Protein AF-A0A7S4HH41-F1 (afdb_monomer_lite)

Sequence (136 aa):
RNQFKKQMKLKAFQERKQEYKAQKKEFKKSKPKKKEARVYTDEEQREFQQLKLNRKINVVQPGALCVYIDCDWEVEMTEKECQGISKQLRICYSKNREYPAEHKAKMRITSLQSAGKINSFLADIRAENWICPSSS

Radius of gyration: 25.66 Å; chains: 1; bounding box: 48×48×65 Å

InterPro domains:
  IPR007356 tRNA (guanine(9)-N1)-methyltransferase, eukaryotic [PF27710] (1-122)
  IPR007356 tRNA (guanine(9)-N1)-methyltransferase, eukaryotic [PTHR13563] (2-130)
  IPR028564 tRNA methyltransferase TRM10-type domain [PS51675] (52-136)
  IPR038459 tRNA methyltransferase TRM10-type domain superfamily [G3DSA:3.40.1280.30] (45-135)

Secondary structure (DSSP, 8-state):
-HHHHHHHHHHHHHHHHHHHHHHHHHHHHSS----------HHHHHHHHHHHHT---------S-EEEEE-GGGGGS-HHHHHHHHHHHHHHHHHHHHS-GGG--EEEEES--TT-HHHHHHHTTTGGGGBPPP--

Foldseek 3Di:
DVVVVVVVVVVVCVVCVVVVVVVVVVVVVPPPPPDPPDPDDPVNVVVVVVVVVPPPPPVQDQEPAAAEAEDLCLVVDDLVVLVVVLVVVVVVVVVLVPDDRNDRHNAAYPPADPPGSSVVSVVVVVVVSRYDPPDD

Organism: NCBI:txid1487602

pLDDT: mean 74.72, std 13.58, range [35.31, 92.38]

Structure (mmCIF, N/CA/C/O backbone):
data_AF-A0A7S4HH41-F1
#
_entry.id   AF-A0A7S4HH41-F1
#
loop_
_atom_site.group_PDB
_atom_site.id
_atom_site.type_symbol
_atom_site.label_atom_id
_atom_site.label_alt_id
_atom_site.label_comp_id
_atom_site.label_asym_id
_atom_site.label_entity_id
_atom_site.label_seq_id
_atom_site.pdbx_PDB_ins_code
_atom_site.Cartn_x
_atom_site.Cartn_y
_atom_site.Cartn_z
_atom_site.occupancy
_atom_site.B_iso_or_equiv
_atom_site.auth_seq_id
_atom_site.auth_comp_id
_atom_site.auth_asym_id
_atom_site.auth_atom_id
_atom_site.pdbx_PDB_model_num
ATOM 1 N N . ARG A 1 1 ? -4.857 20.523 35.165 1.00 58.09 1 ARG A N 1
ATOM 2 C CA . ARG A 1 1 ? -3.389 20.263 35.055 1.00 58.09 1 ARG A CA 1
ATOM 3 C C . ARG A 1 1 ? -2.862 20.125 33.608 1.00 58.09 1 ARG A C 1
ATOM 5 O O . ARG A 1 1 ? -1.760 20.590 33.347 1.00 58.09 1 ARG A O 1
ATOM 12 N N . ASN A 1 2 ? -3.606 19.545 32.651 1.00 73.12 2 ASN A N 1
ATOM 13 C CA . ASN A 1 2 ? -3.112 19.319 31.272 1.00 73.12 2 ASN A CA 1
ATOM 14 C C . ASN A 1 2 ? -3.119 20.544 30.329 1.00 73.12 2 ASN A C 1
ATOM 16 O O . ASN A 1 2 ? -2.310 20.588 29.404 1.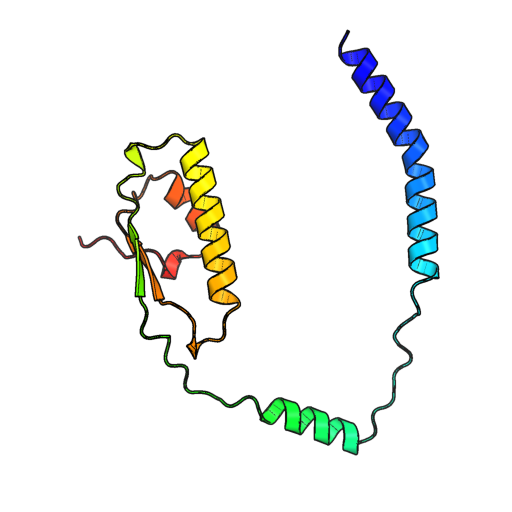00 73.12 2 ASN A O 1
ATOM 20 N N . GLN A 1 3 ? -3.970 21.552 30.555 1.00 77.06 3 GLN A N 1
ATOM 21 C CA . GLN A 1 3 ? -3.986 22.770 29.724 1.00 77.06 3 GLN A CA 1
ATOM 22 C C . GLN A 1 3 ? -2.722 23.626 29.896 1.00 77.06 3 GLN A C 1
ATOM 24 O O . GLN A 1 3 ? -2.164 24.088 28.906 1.00 77.06 3 GLN A O 1
ATOM 29 N N . PHE A 1 4 ? -2.202 23.741 31.120 1.00 81.62 4 PHE A N 1
ATOM 30 C CA . PHE A 1 4 ? -0.967 24.480 31.395 1.00 81.62 4 PHE A CA 1
ATOM 31 C C . PHE A 1 4 ? 0.242 23.872 30.662 1.00 81.62 4 PHE A C 1
ATOM 33 O O . PHE A 1 4 ? 1.011 24.575 30.013 1.00 81.62 4 PHE A O 1
ATOM 40 N N . LYS A 1 5 ? 0.350 22.534 30.648 1.00 83.81 5 LYS A N 1
ATOM 41 C CA . LYS A 1 5 ? 1.385 21.824 29.877 1.00 83.81 5 LYS A CA 1
ATOM 42 C C . LYS A 1 5 ? 1.265 22.074 28.366 1.00 83.81 5 LYS A C 1
ATOM 44 O O . LYS A 1 5 ? 2.287 22.203 27.695 1.00 83.81 5 LYS A O 1
ATOM 49 N N . LYS A 1 6 ? 0.042 22.155 27.821 1.00 83.62 6 LYS A N 1
ATOM 50 C CA . LYS A 1 6 ? -0.185 22.498 26.403 1.00 83.62 6 LYS A CA 1
ATOM 51 C C . LYS A 1 6 ? 0.255 23.931 26.089 1.00 83.62 6 LYS A C 1
ATOM 53 O O . LYS A 1 6 ? 0.928 24.140 25.085 1.00 83.62 6 LYS A O 1
ATOM 58 N N . GLN A 1 7 ? -0.056 24.889 26.962 1.00 83.62 7 GLN A N 1
ATOM 59 C CA . GLN A 1 7 ? 0.353 26.288 26.795 1.00 83.62 7 GLN A CA 1
ATOM 60 C C . GLN A 1 7 ? 1.878 26.456 26.859 1.00 83.62 7 GLN A C 1
ATOM 62 O O . GLN A 1 7 ? 2.448 27.146 26.017 1.00 83.62 7 GLN A O 1
ATOM 67 N N . MET A 1 8 ? 2.554 25.758 27.777 1.00 84.88 8 MET A N 1
ATOM 68 C CA . MET A 1 8 ? 4.021 25.776 27.875 1.00 84.88 8 MET A CA 1
ATOM 69 C C . MET A 1 8 ? 4.697 25.195 26.625 1.00 84.88 8 MET A C 1
ATOM 71 O O . MET A 1 8 ? 5.656 25.772 26.119 1.00 84.88 8 MET A O 1
ATOM 75 N N . LYS A 1 9 ? 4.168 24.095 26.065 1.00 85.75 9 LYS A N 1
ATOM 76 C CA . LYS A 1 9 ? 4.672 23.528 24.800 1.00 85.75 9 LYS A CA 1
ATOM 77 C C . LYS A 1 9 ? 4.464 24.468 23.612 1.00 85.75 9 LYS A C 1
ATOM 79 O O . LYS A 1 9 ? 5.331 24.547 22.748 1.00 85.75 9 LYS A O 1
ATOM 84 N N . LEU A 1 10 ? 3.334 25.176 23.566 1.00 85.94 10 LEU A N 1
ATOM 85 C CA . LEU A 1 10 ? 3.047 26.133 22.499 1.00 85.94 10 LEU A CA 1
ATOM 86 C C . LEU A 1 10 ? 4.006 27.332 22.547 1.00 85.94 10 LEU A C 1
ATOM 88 O O . LEU A 1 10 ? 4.533 27.711 21.504 1.00 85.94 10 LEU A O 1
ATOM 92 N N . LYS A 1 11 ? 4.282 27.873 23.743 1.00 82.31 11 LYS A N 1
ATOM 93 C CA . LYS A 1 11 ? 5.267 28.951 23.941 1.00 82.31 11 LYS A CA 1
ATOM 94 C C . LYS A 1 11 ? 6.675 28.514 23.527 1.00 82.31 11 LYS A C 1
ATOM 96 O O . LYS A 1 11 ? 7.271 29.149 22.663 1.00 82.31 11 LYS A O 1
ATOM 101 N N . ALA A 1 12 ? 7.129 27.352 24.003 1.00 84.12 12 ALA A N 1
ATOM 102 C CA . ALA A 1 12 ? 8.431 26.794 23.624 1.00 84.12 12 ALA A CA 1
ATOM 103 C C . ALA A 1 12 ? 8.560 26.537 22.107 1.00 84.12 12 ALA A C 1
ATOM 105 O O . ALA A 1 12 ? 9.634 26.687 21.523 1.00 84.12 12 ALA A O 1
ATOM 106 N N . PHE A 1 13 ? 7.467 26.153 21.438 1.00 83.88 13 PHE A N 1
ATOM 107 C CA . PHE A 1 13 ? 7.450 26.001 19.983 1.00 83.88 13 PHE A CA 1
ATOM 108 C C . PHE A 1 13 ? 7.523 27.348 19.257 1.00 83.88 13 PHE A C 1
ATOM 110 O O . PHE A 1 13 ? 8.223 27.455 18.253 1.00 83.88 13 PHE A O 1
ATOM 117 N N . GLN A 1 14 ? 6.817 28.374 19.740 1.00 82.94 14 GLN A N 1
ATOM 118 C CA . GLN A 1 14 ? 6.852 29.717 19.154 1.00 82.94 14 GLN A CA 1
ATOM 119 C C . GLN A 1 14 ? 8.241 30.356 19.262 1.00 82.94 14 GLN A C 1
ATOM 121 O O . GLN A 1 14 ? 8.697 30.941 18.280 1.00 82.94 14 GLN A O 1
ATOM 126 N N . GLU A 1 15 ? 8.929 30.161 20.388 1.00 81.25 15 GLU A N 1
ATOM 127 C CA . GLU A 1 15 ? 10.312 30.608 20.608 1.00 81.25 15 GLU A CA 1
ATOM 128 C C . GLU A 1 15 ? 11.274 29.933 19.613 1.00 81.25 15 GLU A C 1
ATOM 130 O O . GLU A 1 15 ? 11.947 30.604 18.830 1.00 81.25 15 GLU A O 1
ATOM 135 N N . ARG A 1 16 ? 11.236 28.597 19.503 1.00 80.19 16 ARG A N 1
ATOM 136 C CA . ARG A 1 16 ? 12.118 27.834 18.590 1.00 80.19 16 ARG A CA 1
ATOM 137 C C . ARG A 1 16 ? 11.774 27.977 17.105 1.00 80.19 16 ARG A C 1
ATOM 139 O O . ARG A 1 16 ? 12.577 27.638 16.235 1.00 80.19 16 ARG A O 1
ATOM 146 N N . LYS A 1 17 ? 10.575 28.466 16.769 1.00 85.19 17 LYS A N 1
ATOM 147 C CA . LYS A 1 17 ? 10.120 28.634 15.375 1.00 85.19 17 LYS A CA 1
ATOM 148 C C . LYS A 1 17 ? 10.963 29.657 14.616 1.00 85.19 17 LYS A C 1
ATOM 150 O O . LYS A 1 17 ? 11.117 29.529 13.397 1.00 85.19 17 LYS A O 1
ATOM 155 N N . GLN A 1 18 ? 11.477 30.676 15.305 1.00 76.75 18 GLN A N 1
ATOM 156 C CA . GLN A 1 18 ? 12.320 31.701 14.689 1.00 76.75 18 GLN A CA 1
ATOM 157 C C . GLN A 1 18 ? 13.724 31.158 14.387 1.00 76.75 18 GLN A C 1
ATOM 159 O O . GLN A 1 18 ? 14.200 31.312 13.261 1.00 76.75 18 GLN A O 1
ATOM 164 N N . GLU A 1 19 ? 14.310 30.406 15.320 1.00 79.81 19 GLU A N 1
ATOM 165 C CA . GLU A 1 19 ? 15.600 29.720 15.150 1.00 79.81 19 GLU A CA 1
ATOM 166 C C . GLU A 1 19 ? 15.562 28.715 13.989 1.00 79.81 19 GLU A C 1
ATOM 168 O O . GLU A 1 19 ? 16.406 28.751 13.092 1.00 79.81 19 GLU A O 1
ATOM 173 N N . TYR A 1 20 ? 14.508 27.892 13.913 1.00 76.88 20 TYR A N 1
ATOM 174 C CA . TYR A 1 20 ? 14.314 26.946 12.805 1.00 76.88 20 TYR A CA 1
ATOM 175 C C . TYR A 1 20 ? 14.209 27.638 11.438 1.00 76.88 20 TYR A C 1
ATOM 177 O O . TYR A 1 20 ? 14.683 27.118 10.422 1.00 76.88 20 TYR A O 1
ATOM 185 N N . LYS A 1 21 ? 13.580 28.819 11.377 1.00 81.50 21 LYS A N 1
ATOM 186 C CA . LYS A 1 21 ? 13.500 29.606 10.136 1.00 81.50 21 LYS A CA 1
ATOM 187 C C . LYS A 1 21 ? 14.861 30.179 9.736 1.00 81.50 21 LYS A C 1
ATOM 189 O O . LYS A 1 21 ? 15.133 30.234 8.535 1.00 81.50 21 LYS A O 1
ATOM 194 N N . ALA A 1 22 ? 15.688 30.590 10.697 1.00 81.69 22 ALA A N 1
ATOM 195 C CA . ALA A 1 22 ? 17.038 31.091 10.446 1.00 81.69 22 ALA A CA 1
ATOM 196 C C . ALA A 1 22 ? 17.951 29.979 9.903 1.00 81.69 22 ALA A C 1
ATOM 198 O O . ALA A 1 22 ? 18.478 30.119 8.797 1.00 81.69 22 ALA A O 1
ATOM 199 N N . GLN A 1 23 ? 17.990 28.820 10.570 1.00 80.50 23 GLN A N 1
ATOM 200 C CA . GLN A 1 23 ? 18.769 27.652 10.128 1.00 80.50 23 GLN A CA 1
ATOM 201 C C . GLN A 1 23 ? 18.361 27.185 8.721 1.00 80.50 23 GLN A C 1
ATOM 203 O O . GLN A 1 23 ? 19.198 26.889 7.869 1.00 80.50 23 GLN A O 1
ATOM 208 N N . LYS A 1 24 ? 17.056 27.196 8.408 1.00 80.50 24 LYS A N 1
ATOM 209 C CA . LYS A 1 24 ? 16.559 26.830 7.070 1.00 80.50 24 LYS A CA 1
ATOM 210 C C . LYS A 1 24 ? 16.964 27.832 5.981 1.00 80.50 24 LYS A C 1
ATOM 212 O O . LYS A 1 24 ? 17.094 27.439 4.820 1.00 80.50 24 LYS A O 1
ATOM 217 N N . LYS A 1 25 ? 17.129 29.119 6.312 1.00 78.69 25 LYS A N 1
ATOM 218 C CA . LYS A 1 25 ? 17.639 30.132 5.371 1.00 78.69 25 LYS A CA 1
ATOM 219 C C . LYS A 1 25 ? 19.134 29.947 5.126 1.00 78.69 25 LYS A C 1
ATOM 221 O O . LYS A 1 25 ? 19.543 30.017 3.971 1.00 78.69 25 LYS A O 1
ATOM 226 N N . GLU A 1 26 ? 19.921 29.658 6.157 1.00 76.00 26 GLU A N 1
ATOM 227 C CA . GLU A 1 26 ? 21.356 29.373 6.014 1.00 76.00 26 GLU A CA 1
ATOM 228 C C . GLU A 1 26 ? 21.604 28.126 5.168 1.00 76.00 26 GLU A C 1
ATOM 230 O O . GLU A 1 26 ? 22.339 28.194 4.186 1.00 76.00 26 GLU A O 1
ATOM 235 N N . PHE A 1 27 ? 20.871 27.039 5.423 1.00 72.06 27 PHE A N 1
ATOM 236 C CA . PHE A 1 27 ? 20.969 25.806 4.632 1.00 72.06 27 PHE A CA 1
ATOM 237 C C . PHE A 1 27 ? 20.542 25.983 3.163 1.00 72.06 27 PHE A C 1
ATOM 239 O O . PHE A 1 27 ? 20.920 25.208 2.288 1.00 72.06 27 PHE A O 1
ATOM 246 N N . LYS A 1 28 ? 19.712 26.991 2.860 1.00 70.69 28 LYS A N 1
ATOM 247 C CA . LYS A 1 28 ? 19.362 27.355 1.477 1.00 70.69 28 LYS A CA 1
ATOM 248 C C . LYS A 1 28 ? 20.426 28.222 0.808 1.00 70.69 28 LYS A C 1
ATOM 250 O O . LYS A 1 28 ? 20.550 28.143 -0.408 1.00 70.69 28 LYS A O 1
ATOM 255 N N . LYS A 1 29 ? 21.160 29.035 1.572 1.00 71.62 29 LYS A N 1
ATOM 256 C CA . LYS A 1 29 ? 22.254 29.879 1.068 1.00 71.62 29 LYS A CA 1
ATOM 257 C C . LYS A 1 29 ? 23.538 29.080 0.833 1.00 71.62 29 LYS A C 1
ATOM 259 O O . LYS A 1 29 ? 24.255 29.386 -0.109 1.00 71.62 29 LYS A O 1
ATOM 264 N N . SER A 1 30 ? 23.797 28.051 1.644 1.00 62.72 30 SER A N 1
ATOM 265 C CA . SER A 1 30 ? 24.961 27.163 1.500 1.00 62.72 30 SER A CA 1
ATOM 266 C C . SER A 1 30 ? 24.788 26.080 0.433 1.00 62.72 30 SER A C 1
ATOM 268 O O . SER A 1 30 ? 25.756 25.422 0.061 1.00 62.72 30 SER A O 1
ATOM 270 N N . LYS A 1 31 ? 23.572 25.886 -0.097 1.00 63.69 31 LYS A N 1
ATOM 271 C CA . LYS A 1 31 ? 23.376 25.023 -1.261 1.00 63.69 31 LYS A CA 1
ATOM 272 C C . LYS A 1 31 ? 23.995 25.704 -2.484 1.00 63.69 31 LYS A C 1
ATOM 274 O O . LYS A 1 31 ? 23.508 26.772 -2.863 1.00 63.69 31 LYS A O 1
ATOM 279 N N . PRO A 1 32 ? 25.007 25.102 -3.136 1.00 61.72 32 PRO A N 1
ATOM 280 C CA . PRO A 1 32 ? 25.535 25.645 -4.377 1.00 61.72 32 PRO A CA 1
ATOM 281 C C . PRO A 1 32 ? 24.381 25.762 -5.374 1.00 61.72 32 PRO A C 1
ATOM 283 O O . PRO A 1 32 ? 23.606 24.814 -5.553 1.00 61.72 32 PRO A O 1
ATOM 286 N N . LYS A 1 33 ? 24.239 26.938 -5.994 1.00 62.28 33 LYS A N 1
ATOM 287 C CA . LYS A 1 33 ? 23.299 27.173 -7.093 1.00 62.28 33 LYS A CA 1
ATOM 288 C C . LYS A 1 33 ? 23.718 26.285 -8.268 1.00 62.28 33 LYS A C 1
ATOM 290 O O . LYS A 1 33 ? 24.413 26.719 -9.175 1.00 62.28 33 LYS A O 1
ATOM 295 N N . LYS A 1 34 ? 23.319 25.011 -8.260 1.00 59.97 34 LYS A N 1
ATOM 296 C CA . LYS A 1 34 ? 23.393 24.155 -9.445 1.00 59.97 34 LYS A CA 1
ATOM 297 C C . LYS A 1 34 ? 22.404 24.712 -10.456 1.00 59.97 34 LYS A C 1
ATOM 299 O O . LYS A 1 34 ? 21.220 24.394 -10.355 1.00 59.97 34 LYS A O 1
ATOM 304 N N . LYS A 1 35 ? 22.893 25.574 -11.349 1.00 55.81 35 LYS A N 1
ATOM 305 C CA . LYS A 1 35 ? 22.434 25.821 -12.726 1.00 55.81 35 LYS A CA 1
ATOM 306 C C . LYS A 1 35 ? 23.074 27.116 -13.222 1.00 55.81 35 LYS A C 1
ATOM 308 O O . LYS A 1 35 ? 22.419 28.145 -13.323 1.00 55.81 35 LYS A O 1
ATOM 313 N N . GLU A 1 36 ? 24.350 27.033 -13.558 1.00 53.28 36 GLU A N 1
ATOM 314 C CA . GLU A 1 36 ? 24.790 27.708 -14.772 1.00 53.28 36 GLU A CA 1
ATOM 315 C C . GLU A 1 36 ? 24.586 26.693 -15.891 1.00 53.28 36 GLU A C 1
ATOM 317 O O . GLU A 1 36 ? 24.959 25.521 -15.768 1.00 53.28 36 GLU A O 1
ATOM 322 N N . ALA A 1 37 ? 23.829 27.107 -16.902 1.00 54.88 37 ALA A N 1
ATOM 323 C CA . ALA A 1 37 ? 23.521 26.305 -18.065 1.00 54.88 37 ALA A CA 1
ATOM 324 C C . ALA A 1 37 ? 24.837 25.964 -18.768 1.00 54.88 37 ALA A C 1
ATOM 326 O O . ALA A 1 37 ? 25.417 26.805 -19.447 1.00 54.88 37 ALA A O 1
ATOM 327 N N . ARG A 1 38 ? 25.320 24.731 -18.586 1.00 52.81 38 ARG A N 1
ATOM 328 C CA . ARG A 1 38 ? 26.302 24.166 -19.507 1.00 52.81 38 ARG A CA 1
ATOM 329 C C . ARG A 1 38 ? 25.623 24.123 -20.870 1.00 52.81 38 ARG A C 1
ATOM 331 O O . ARG A 1 38 ? 24.633 23.412 -21.043 1.00 52.81 38 ARG A O 1
ATOM 338 N N . VAL A 1 39 ? 26.103 24.952 -21.788 1.00 58.22 39 VAL A N 1
ATOM 339 C CA . VAL A 1 39 ? 25.810 24.823 -23.211 1.00 58.22 39 VAL A CA 1
ATOM 340 C C . VAL A 1 39 ? 26.481 23.521 -23.627 1.00 58.22 39 VAL A C 1
ATOM 342 O O . VAL A 1 39 ? 27.698 23.473 -23.765 1.00 58.22 39 VAL A O 1
ATOM 345 N N . TYR A 1 40 ? 25.697 22.446 -23.675 1.00 55.41 40 TYR A N 1
ATOM 346 C CA . TYR A 1 40 ? 26.160 21.154 -24.168 1.00 55.41 40 TYR A CA 1
ATOM 347 C C . TYR A 1 40 ? 26.569 21.325 -25.628 1.00 55.41 40 TYR A C 1
ATOM 349 O O . TYR A 1 40 ? 25.807 21.906 -26.405 1.00 55.41 40 TYR A O 1
ATOM 357 N N . THR A 1 41 ? 27.752 20.844 -25.993 1.00 63.56 41 THR A N 1
ATOM 358 C CA . THR A 1 41 ? 28.167 20.768 -27.397 1.00 63.56 41 THR A CA 1
ATOM 359 C C . THR A 1 41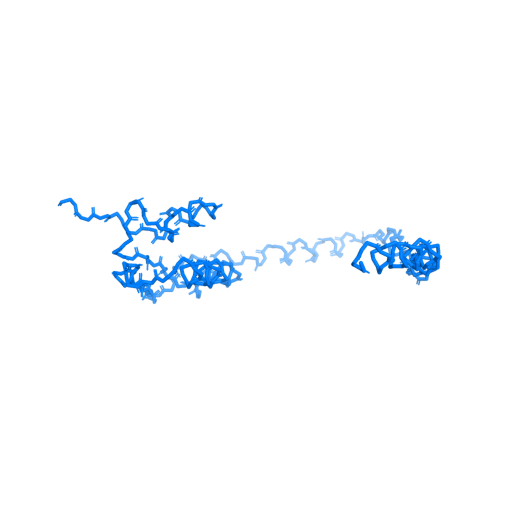 ? 27.280 19.762 -28.143 1.00 63.56 41 THR A C 1
ATOM 361 O O . THR A 1 41 ? 26.703 18.852 -27.539 1.00 63.56 41 THR A O 1
ATOM 364 N N . ASP A 1 42 ? 27.141 19.911 -29.464 1.00 61.06 42 ASP A N 1
ATOM 365 C CA . ASP A 1 42 ? 26.289 19.034 -30.290 1.00 61.06 42 ASP A CA 1
ATOM 366 C C . ASP A 1 42 ? 26.674 17.541 -30.180 1.00 61.06 42 ASP A C 1
ATOM 368 O O . ASP A 1 42 ? 25.837 16.654 -30.368 1.00 61.06 42 ASP A O 1
ATOM 372 N N . GLU A 1 43 ? 27.923 17.249 -29.809 1.00 60.72 43 GLU A N 1
ATOM 373 C CA . GLU A 1 43 ? 28.428 15.899 -29.539 1.00 60.72 43 GLU A CA 1
ATOM 374 C C . GLU A 1 43 ? 27.878 15.316 -28.229 1.00 60.72 43 GLU A C 1
ATOM 376 O O . GLU A 1 43 ? 27.373 14.192 -28.234 1.00 60.72 43 GLU A O 1
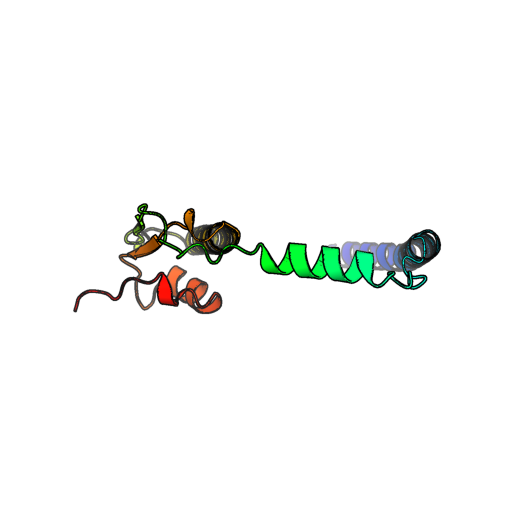ATOM 381 N N . GLU A 1 44 ? 27.853 16.090 -27.137 1.00 61.12 44 GLU A N 1
ATOM 382 C CA . GLU A 1 44 ? 27.262 15.656 -25.861 1.00 61.12 44 GLU A CA 1
ATOM 383 C C . GLU A 1 44 ? 25.744 15.448 -25.993 1.00 61.12 44 GLU A C 1
ATOM 385 O O . GLU A 1 44 ? 25.176 14.536 -25.386 1.00 61.12 44 GLU A O 1
ATOM 390 N N . GLN A 1 45 ? 25.065 16.252 -26.823 1.00 61.41 45 GLN A N 1
ATOM 391 C CA . GLN A 1 45 ? 23.645 16.043 -27.123 1.00 61.41 45 GLN A CA 1
ATOM 392 C C . GLN A 1 45 ? 23.401 14.765 -27.930 1.00 61.41 45 GLN A C 1
ATOM 394 O O . GLN A 1 45 ? 22.432 14.052 -27.644 1.00 61.41 45 GLN A O 1
ATOM 399 N N . ARG A 1 46 ? 24.264 14.444 -28.905 1.00 59.59 46 ARG A N 1
ATOM 400 C CA . ARG A 1 46 ? 24.186 13.179 -29.656 1.00 59.59 46 ARG A CA 1
ATOM 401 C C . ARG A 1 46 ? 24.422 11.977 -28.754 1.00 59.59 46 ARG A C 1
ATOM 403 O O . ARG A 1 46 ? 23.659 11.017 -28.842 1.00 59.59 46 ARG A O 1
ATOM 410 N N 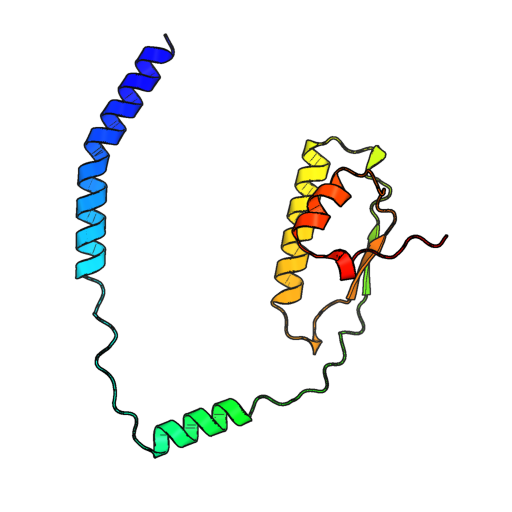. GLU A 1 47 ? 25.389 12.046 -27.847 1.00 59.44 47 GLU A N 1
ATOM 411 C CA . GLU A 1 47 ? 25.645 10.983 -26.869 1.00 59.44 47 GLU A CA 1
ATOM 412 C C . GLU A 1 47 ? 24.442 10.787 -25.930 1.00 59.44 47 GLU A C 1
ATOM 414 O O . GLU A 1 47 ? 23.981 9.664 -25.716 1.00 59.44 47 GLU A O 1
ATOM 419 N N . PHE A 1 48 ? 23.826 11.877 -25.456 1.00 58.06 48 PHE A N 1
ATOM 420 C CA . PHE A 1 48 ? 22.612 11.810 -24.633 1.00 58.06 48 PHE A CA 1
ATOM 421 C C . PHE A 1 48 ? 21.393 11.264 -25.394 1.00 58.06 48 PHE A C 1
ATOM 423 O O . PHE A 1 48 ? 20.532 10.603 -24.802 1.00 58.06 48 PHE A O 1
ATOM 430 N N . GLN A 1 49 ? 21.283 11.542 -26.696 1.00 59.22 49 GLN A N 1
ATOM 431 C CA . GLN A 1 49 ? 20.227 10.990 -27.550 1.00 59.22 49 GLN A CA 1
ATOM 432 C C . GLN A 1 49 ? 20.454 9.503 -27.848 1.00 59.22 49 GLN A C 1
ATOM 434 O O . GLN A 1 49 ? 19.499 8.729 -27.777 1.00 59.22 49 GLN A O 1
ATOM 439 N N . GLN A 1 50 ? 21.697 9.074 -28.081 1.00 57.88 50 GLN A N 1
ATOM 440 C CA . GLN A 1 50 ? 22.043 7.657 -28.243 1.00 57.88 50 GLN A CA 1
ATOM 441 C C . GLN A 1 50 ? 21.814 6.861 -26.948 1.00 57.88 50 GLN A C 1
ATOM 443 O O . GLN A 1 50 ? 21.229 5.778 -26.980 1.00 57.88 50 GLN A O 1
ATOM 448 N N . LEU A 1 51 ? 22.145 7.435 -25.786 1.00 57.34 51 LEU A N 1
ATOM 449 C CA . LEU A 1 51 ? 21.822 6.851 -24.477 1.00 57.34 51 LEU A CA 1
ATOM 450 C C . LEU A 1 51 ? 20.306 6.740 -24.233 1.00 57.34 51 LEU A C 1
ATOM 452 O O . LEU A 1 51 ? 19.859 5.825 -23.540 1.00 57.34 51 LEU A O 1
ATOM 456 N N . LYS A 1 52 ? 19.488 7.630 -24.815 1.00 56.38 52 LYS A N 1
ATOM 457 C CA . LYS A 1 52 ? 18.018 7.513 -24.789 1.00 56.38 52 LYS A CA 1
ATOM 458 C C . LYS A 1 52 ? 17.486 6.456 -25.762 1.00 56.38 52 LYS A C 1
ATOM 460 O O . LYS A 1 52 ? 16.471 5.837 -25.442 1.00 56.38 52 LYS A O 1
ATOM 465 N N . LEU A 1 53 ? 18.151 6.241 -26.901 1.00 53.53 53 LEU A N 1
ATOM 466 C CA . LEU A 1 53 ? 17.764 5.235 -27.899 1.00 53.53 53 LEU A CA 1
ATOM 467 C C . LEU A 1 53 ? 18.055 3.797 -27.445 1.00 53.53 53 LEU A C 1
ATOM 469 O O . LEU A 1 53 ? 17.331 2.884 -27.826 1.00 53.53 53 LEU A O 1
ATOM 473 N N . ASN A 1 54 ? 19.028 3.595 -26.553 1.00 46.59 54 ASN A N 1
ATOM 474 C CA . ASN A 1 54 ? 19.326 2.284 -25.960 1.00 46.59 54 ASN A CA 1
ATOM 475 C C . ASN A 1 54 ? 18.360 1.863 -24.840 1.00 46.59 54 ASN A C 1
ATOM 477 O O . ASN A 1 54 ? 18.653 0.952 -24.062 1.00 46.59 54 ASN A O 1
ATOM 481 N N . ARG A 1 55 ? 17.166 2.460 -24.767 1.00 55.19 55 ARG A N 1
ATOM 482 C CA . ARG A 1 55 ? 16.040 1.781 -24.126 1.00 55.19 55 ARG A CA 1
ATOM 483 C C . ARG A 1 55 ? 15.620 0.658 -25.054 1.00 55.19 55 ARG A C 1
ATOM 485 O O . ARG A 1 55 ? 14.721 0.830 -25.871 1.00 55.19 55 ARG A O 1
ATOM 492 N N . LYS A 1 56 ? 16.304 -0.483 -24.926 1.00 51.41 56 LYS A N 1
ATOM 493 C CA . LYS A 1 56 ? 15.835 -1.755 -25.464 1.00 51.41 56 LYS A CA 1
ATOM 494 C C . LYS A 1 56 ? 14.342 -1.823 -25.173 1.00 51.41 56 LYS A C 1
ATOM 496 O O . LYS A 1 56 ? 13.928 -1.818 -24.012 1.00 51.41 56 LYS A O 1
ATOM 501 N N . ILE A 1 57 ? 13.547 -1.834 -26.235 1.00 52.75 57 ILE A N 1
ATOM 502 C CA . ILE A 1 57 ? 12.168 -2.293 -26.190 1.00 52.75 57 ILE A CA 1
ATOM 503 C C . ILE A 1 57 ? 12.301 -3.791 -25.926 1.00 52.75 57 ILE A C 1
ATOM 505 O O . ILE A 1 57 ? 12.237 -4.613 -26.833 1.00 52.75 57 ILE A O 1
ATOM 509 N N . ASN A 1 58 ? 12.621 -4.145 -24.682 1.00 50.47 58 ASN A N 1
ATOM 510 C CA . ASN A 1 58 ? 12.466 -5.503 -24.221 1.00 50.47 58 ASN A CA 1
ATOM 511 C C . ASN A 1 58 ? 10.968 -5.733 -24.323 1.00 50.47 58 ASN A C 1
ATOM 513 O O . ASN A 1 58 ? 10.183 -5.050 -23.663 1.00 50.47 58 ASN A O 1
ATOM 517 N N . VAL A 1 59 ? 10.577 -6.616 -25.238 1.00 50.62 59 VAL A N 1
ATOM 518 C CA . VAL A 1 59 ? 9.236 -7.182 -25.267 1.00 50.62 59 VAL A CA 1
ATOM 519 C C . VAL A 1 59 ? 9.027 -7.752 -23.872 1.00 50.62 59 VAL A C 1
ATOM 521 O O . VAL A 1 59 ? 9.611 -8.765 -23.497 1.00 50.62 59 VAL A O 1
ATOM 524 N N . VAL A 1 60 ? 8.301 -6.985 -23.066 1.00 49.84 60 VAL A N 1
ATOM 525 C CA . VAL A 1 60 ? 8.088 -7.228 -21.650 1.00 49.84 60 VAL A CA 1
ATOM 526 C C . VAL A 1 60 ? 7.294 -8.516 -21.544 1.00 49.84 60 VAL A C 1
ATOM 528 O O . VAL A 1 60 ? 6.076 -8.510 -21.713 1.00 49.84 60 VAL A O 1
ATOM 531 N N . GLN A 1 61 ? 7.966 -9.625 -21.262 1.00 55.72 61 GLN A N 1
ATOM 532 C CA . GLN A 1 61 ? 7.270 -10.760 -20.690 1.00 55.72 61 GLN A CA 1
ATOM 533 C C . GLN A 1 61 ? 7.145 -10.485 -19.190 1.00 55.72 61 GLN A C 1
ATOM 535 O O . GLN A 1 61 ? 8.171 -10.398 -18.513 1.00 55.72 61 GLN A O 1
ATOM 540 N N . PRO A 1 62 ? 5.928 -10.269 -18.655 1.00 57.62 62 PRO A N 1
ATOM 541 C CA . PRO A 1 62 ? 5.751 -10.195 -17.212 1.00 57.62 62 PRO A CA 1
ATOM 542 C C . PRO A 1 62 ? 6.300 -11.486 -16.606 1.00 57.62 62 PRO A C 1
ATOM 544 O O . PRO A 1 62 ? 6.037 -12.562 -17.149 1.00 57.62 62 PRO A O 1
ATOM 547 N N . GLY A 1 63 ? 7.056 -11.371 -15.512 1.00 58.53 63 GLY A N 1
ATOM 548 C CA . GLY A 1 63 ? 7.686 -12.514 -14.862 1.00 58.53 63 GLY A CA 1
ATOM 549 C C . GLY A 1 63 ? 6.703 -13.678 -14.697 1.00 58.53 63 GLY A C 1
ATOM 550 O O . GLY A 1 63 ? 5.523 -13.476 -14.397 1.00 58.53 63 GLY A O 1
ATOM 551 N N . ALA A 1 64 ? 7.185 -14.907 -14.903 1.00 68.31 64 ALA A N 1
ATOM 552 C CA . ALA A 1 64 ? 6.374 -16.125 -14.804 1.00 68.31 64 ALA A CA 1
ATOM 553 C C . ALA A 1 64 ? 5.753 -16.333 -13.405 1.00 68.31 64 ALA A C 1
ATOM 555 O O . ALA A 1 64 ? 4.851 -17.151 -13.239 1.00 68.31 64 ALA A O 1
ATOM 556 N N . LEU A 1 65 ? 6.217 -15.583 -12.401 1.00 79.06 65 LEU A N 1
ATOM 557 C CA . LEU A 1 65 ? 5.775 -15.682 -11.020 1.00 79.06 65 LEU A CA 1
ATOM 558 C C . LEU A 1 65 ? 4.431 -14.973 -10.799 1.00 79.06 65 LEU A C 1
ATOM 560 O O . LEU A 1 65 ? 4.313 -13.751 -10.943 1.00 79.06 65 LEU A O 1
ATOM 564 N N . CYS A 1 66 ? 3.433 -15.751 -10.382 1.00 86.31 66 CYS A N 1
ATOM 565 C CA . CYS A 1 66 ? 2.161 -15.249 -9.881 1.00 86.31 66 CYS A CA 1
ATOM 566 C C . CYS A 1 66 ? 2.140 -15.358 -8.354 1.00 86.31 66 CYS A C 1
ATOM 568 O O . CYS A 1 66 ? 2.416 -16.424 -7.808 1.00 86.31 66 CYS A O 1
ATOM 570 N N . VAL A 1 67 ? 1.818 -14.262 -7.673 1.00 88.94 67 VAL A N 1
ATOM 571 C CA . VAL A 1 67 ? 1.690 -14.213 -6.213 1.00 88.94 67 VAL A CA 1
ATOM 572 C C . VAL A 1 67 ? 0.221 -14.017 -5.885 1.00 88.94 67 VAL A C 1
ATOM 574 O O . VAL A 1 67 ? -0.363 -13.004 -6.269 1.00 88.94 67 VAL A O 1
ATOM 577 N N . TYR A 1 68 ? -0.354 -14.983 -5.180 1.00 90.31 68 TYR A N 1
ATOM 578 C CA . TYR A 1 68 ? -1.718 -14.911 -4.676 1.00 90.31 68 TYR A CA 1
ATOM 579 C C . TYR A 1 68 ? -1.690 -14.525 -3.204 1.00 90.31 68 TYR A C 1
ATOM 581 O O . TYR A 1 68 ? -0.953 -15.113 -2.415 1.00 90.31 68 TYR A O 1
ATOM 589 N N . ILE A 1 69 ? -2.475 -13.513 -2.858 1.00 91.00 69 ILE A N 1
ATOM 590 C CA . ILE A 1 69 ? -2.719 -13.101 -1.485 1.00 91.00 69 ILE A CA 1
ATOM 591 C C . ILE A 1 69 ? -4.171 -13.440 -1.196 1.00 91.00 69 ILE A C 1
ATOM 593 O O . ILE A 1 69 ? -5.078 -12.751 -1.661 1.00 91.00 69 ILE A O 1
ATOM 597 N N . ASP A 1 70 ? -4.363 -14.531 -0.472 1.00 91.56 70 ASP A N 1
ATOM 598 C CA . ASP A 1 70 ? -5.676 -14.935 -0.001 1.00 91.56 70 ASP A CA 1
ATOM 599 C C . ASP A 1 70 ? -6.073 -14.074 1.195 1.00 91.56 70 ASP A C 1
ATOM 601 O O . ASP A 1 70 ? -5.248 -13.883 2.087 1.00 91.56 70 ASP A O 1
ATOM 605 N N . CYS A 1 71 ? -7.284 -13.517 1.187 1.00 89.88 71 CYS A N 1
ATOM 606 C CA . CYS A 1 71 ? -7.810 -12.626 2.224 1.00 89.88 71 CYS A CA 1
ATOM 607 C C . CYS A 1 71 ? -9.043 -13.197 2.949 1.00 89.88 71 CYS A C 1
ATOM 609 O O . CYS A 1 71 ? -9.761 -12.436 3.595 1.00 89.88 71 CYS A O 1
ATOM 611 N N . ASP A 1 72 ? -9.271 -14.516 2.907 1.00 89.69 72 ASP A N 1
ATOM 612 C CA . ASP A 1 72 ? -10.424 -15.158 3.572 1.00 89.69 72 ASP A CA 1
ATOM 613 C C . ASP A 1 72 ? -10.426 -14.991 5.109 1.00 89.69 72 ASP A C 1
ATOM 615 O O . ASP A 1 72 ? -11.456 -15.007 5.773 1.00 89.69 72 ASP A O 1
ATOM 619 N N . TRP A 1 73 ? -9.261 -14.710 5.693 1.00 87.88 73 TRP A N 1
ATOM 620 C CA . TRP A 1 73 ? -9.078 -14.426 7.121 1.00 87.88 73 TRP A CA 1
ATOM 621 C C . TRP A 1 73 ? -9.553 -13.033 7.560 1.00 87.88 73 TRP A C 1
ATOM 623 O O . TRP A 1 73 ? -9.465 -12.694 8.740 1.00 87.88 73 TRP A O 1
ATOM 633 N N . GLU A 1 74 ? -10.048 -12.191 6.648 1.00 87.62 74 GLU A N 1
ATOM 634 C CA . GLU A 1 74 ? -10.468 -10.823 6.973 1.00 87.62 74 GLU A CA 1
ATOM 635 C C . GLU A 1 74 ? -11.527 -10.770 8.090 1.00 87.62 74 GLU A C 1
ATOM 637 O O . GLU A 1 74 ? -11.524 -9.845 8.907 1.00 87.62 74 GLU A O 1
ATOM 642 N N . VAL A 1 75 ? -12.409 -11.770 8.147 1.00 87.75 75 VAL A N 1
ATOM 643 C CA . VAL A 1 75 ? -13.512 -11.848 9.120 1.00 87.75 75 VAL A CA 1
ATOM 644 C C . VAL A 1 75 ? -13.022 -12.060 10.553 1.00 87.75 75 VAL A C 1
ATOM 646 O O . VAL A 1 75 ? -13.677 -11.622 11.498 1.00 87.75 75 VAL A O 1
ATOM 649 N N . GLU A 1 76 ? -11.858 -12.689 10.716 1.00 90.06 76 GLU A N 1
ATOM 650 C CA . GLU A 1 76 ? -11.258 -12.987 12.020 1.00 90.06 76 GLU A CA 1
ATOM 651 C C . GLU A 1 76 ? -10.386 -11.837 12.545 1.00 90.06 76 GLU A C 1
ATOM 653 O O . GLU A 1 76 ? -9.919 -11.870 13.684 1.00 90.06 76 GLU A O 1
ATOM 658 N N . MET A 1 77 ? -10.180 -10.790 11.740 1.00 89.69 77 MET A N 1
ATOM 659 C CA . MET A 1 77 ? -9.264 -9.703 12.066 1.00 89.69 77 MET A CA 1
ATOM 660 C C . MET A 1 77 ? -9.948 -8.473 12.654 1.00 89.69 77 MET A C 1
ATOM 662 O O . MET A 1 77 ? -11.010 -7.994 12.227 1.00 89.69 77 MET A O 1
ATOM 666 N N . THR A 1 78 ? -9.262 -7.869 13.622 1.00 92.38 78 THR A N 1
ATOM 667 C CA . THR A 1 78 ? -9.646 -6.558 14.133 1.00 92.38 78 THR A CA 1
ATOM 668 C C . THR A 1 78 ? -9.388 -5.481 13.081 1.00 92.38 78 THR A C 1
ATOM 670 O O . THR A 1 78 ? -8.530 -5.599 12.206 1.00 92.38 78 THR A O 1
ATOM 673 N N . GLU A 1 79 ? -10.095 -4.356 13.188 1.00 89.44 79 GLU A N 1
ATOM 674 C CA . GLU A 1 79 ? -9.933 -3.245 12.243 1.00 89.44 79 GLU A CA 1
ATOM 675 C C . GLU A 1 79 ? -8.487 -2.721 12.173 1.00 89.44 79 GLU A C 1
ATOM 677 O O . GLU A 1 79 ? -7.992 -2.400 11.092 1.00 89.44 79 GLU A O 1
ATOM 682 N N . LYS A 1 80 ? -7.781 -2.680 13.311 1.00 90.31 80 LYS A N 1
ATOM 683 C CA . LYS A 1 80 ? -6.377 -2.247 13.363 1.00 90.31 80 LYS A CA 1
ATOM 684 C C . LYS A 1 80 ? -5.464 -3.172 12.569 1.00 90.31 80 LYS A C 1
ATOM 686 O O . LYS A 1 80 ? -4.532 -2.702 11.917 1.00 90.31 80 LYS A O 1
ATOM 691 N N . GLU A 1 81 ? -5.718 -4.472 12.621 1.00 91.88 81 GLU A N 1
ATOM 692 C CA . GLU A 1 81 ? -4.914 -5.441 11.889 1.00 91.88 81 GLU A CA 1
ATOM 693 C C . GLU A 1 81 ? -5.245 -5.386 10.390 1.00 91.88 81 GLU A C 1
ATOM 695 O O . GLU A 1 81 ? -4.320 -5.348 9.577 1.00 91.88 81 GLU A O 1
ATOM 700 N N . CYS A 1 82 ? -6.524 -5.232 10.013 1.00 90.38 82 CYS A N 1
ATOM 701 C CA . CYS A 1 82 ? -6.928 -4.982 8.620 1.00 90.38 82 CYS A CA 1
ATOM 702 C C . CYS A 1 82 ? -6.246 -3.727 8.041 1.00 90.38 82 CYS A C 1
ATOM 704 O O . CYS A 1 82 ? -5.774 -3.735 6.901 1.00 90.38 82 CYS A O 1
ATOM 706 N N . GLN A 1 83 ? -6.140 -2.648 8.827 1.00 89.50 83 GLN A N 1
ATOM 707 C CA . GLN A 1 83 ? -5.392 -1.441 8.446 1.00 89.50 83 GLN A CA 1
ATOM 708 C C . GLN A 1 83 ? -3.892 -1.726 8.271 1.00 89.50 83 GLN A C 1
ATOM 710 O O . GLN A 1 83 ? -3.267 -1.229 7.327 1.00 89.50 83 GLN A O 1
ATOM 715 N N . GLY A 1 84 ? -3.307 -2.536 9.159 1.00 91.44 84 GLY A N 1
ATOM 716 C CA . GLY A 1 84 ? -1.912 -2.973 9.078 1.00 91.44 84 GLY A CA 1
ATOM 717 C C . GLY A 1 84 ? -1.617 -3.730 7.784 1.00 91.44 84 GLY A C 1
ATOM 718 O O . GLY A 1 84 ? -0.696 -3.359 7.052 1.00 91.44 84 GLY A O 1
ATOM 719 N N . ILE A 1 85 ? -2.448 -4.718 7.459 1.00 91.75 85 ILE A N 1
ATOM 720 C CA . ILE A 1 85 ? -2.387 -5.469 6.199 1.00 91.75 85 ILE A CA 1
ATOM 721 C C . ILE A 1 85 ? -2.553 -4.544 5.002 1.00 91.75 85 ILE A C 1
ATOM 723 O O . ILE A 1 85 ? -1.742 -4.577 4.081 1.00 91.75 85 ILE A O 1
ATOM 727 N N . SER A 1 86 ? -3.555 -3.669 5.019 1.00 89.31 86 SER A N 1
ATOM 728 C CA . SER A 1 86 ? -3.809 -2.748 3.906 1.00 89.31 86 SER A CA 1
ATOM 729 C C . SER A 1 86 ? -2.589 -1.870 3.616 1.00 89.31 86 SER A C 1
ATOM 731 O O . SER A 1 86 ? -2.230 -1.634 2.460 1.00 89.31 86 SER A O 1
ATOM 733 N N . LYS A 1 87 ? -1.878 -1.435 4.663 1.00 90.06 87 LYS A N 1
ATOM 734 C CA . LYS A 1 87 ? -0.608 -0.713 4.524 1.00 90.06 87 LYS A CA 1
ATOM 735 C C . LYS A 1 87 ? 0.494 -1.588 3.922 1.00 90.06 87 LYS A C 1
ATOM 737 O O . LYS A 1 87 ? 1.244 -1.098 3.079 1.00 90.06 87 LYS A O 1
ATOM 742 N N . GLN A 1 88 ? 0.597 -2.853 4.324 1.00 91.88 88 GLN A N 1
ATOM 743 C CA . GLN A 1 88 ? 1.555 -3.798 3.741 1.00 91.88 88 GLN A CA 1
ATOM 744 C C . GLN A 1 88 ? 1.260 -4.046 2.256 1.00 91.88 88 GLN A C 1
ATOM 746 O O . GLN A 1 88 ? 2.168 -3.922 1.439 1.00 91.88 88 GLN A O 1
ATOM 751 N N . LEU A 1 89 ? -0.004 -4.255 1.879 1.00 90.62 89 LEU A N 1
ATOM 752 C CA . LEU A 1 89 ? -0.429 -4.419 0.484 1.00 90.62 89 LEU A CA 1
ATOM 753 C C . LEU A 1 89 ? -0.081 -3.196 -0.371 1.00 90.62 89 LEU A C 1
ATOM 755 O O . LEU A 1 89 ? 0.444 -3.343 -1.475 1.00 90.62 89 LEU A O 1
ATOM 759 N N . ARG A 1 90 ? -0.277 -1.979 0.157 1.00 88.12 90 ARG A N 1
ATOM 760 C CA . ARG A 1 90 ? 0.160 -0.735 -0.508 1.00 88.12 90 ARG A CA 1
ATOM 761 C C . ARG A 1 90 ? 1.672 -0.705 -0.737 1.00 88.12 90 ARG A C 1
ATOM 763 O O . ARG A 1 90 ? 2.122 -0.281 -1.802 1.00 88.12 90 ARG A O 1
ATOM 770 N N . ILE A 1 91 ? 2.459 -1.152 0.243 1.00 89.75 91 ILE A N 1
ATOM 771 C CA . ILE A 1 91 ? 3.920 -1.230 0.119 1.00 89.75 91 ILE A CA 1
ATOM 772 C C . ILE A 1 91 ? 4.303 -2.266 -0.940 1.00 89.75 91 ILE A C 1
ATOM 774 O O . ILE A 1 91 ? 5.105 -1.945 -1.815 1.00 89.75 91 ILE A O 1
ATOM 778 N N . CYS A 1 92 ? 3.701 -3.457 -0.918 1.00 89.75 92 CYS A N 1
ATOM 779 C CA . CYS A 1 92 ? 3.908 -4.490 -1.934 1.00 89.75 92 CYS A CA 1
ATOM 780 C C . CYS A 1 92 ? 3.580 -3.968 -3.337 1.00 89.75 92 CYS A C 1
ATOM 782 O O . CYS A 1 92 ? 4.368 -4.159 -4.260 1.00 89.75 92 CYS A O 1
ATOM 784 N N . TYR A 1 93 ? 2.470 -3.241 -3.491 1.00 87.69 93 TYR A N 1
ATOM 785 C CA . TYR A 1 93 ? 2.084 -2.602 -4.749 1.00 87.69 93 TYR A CA 1
ATOM 786 C C . TYR A 1 93 ? 3.119 -1.585 -5.227 1.00 87.69 93 TYR A C 1
ATOM 788 O O . TYR A 1 93 ? 3.572 -1.653 -6.372 1.00 87.69 93 TYR A O 1
ATOM 796 N N . SER A 1 94 ? 3.541 -0.670 -4.350 1.00 86.88 94 SER A N 1
ATOM 797 C CA . SER A 1 94 ? 4.572 0.320 -4.682 1.00 86.88 94 SER A CA 1
ATOM 798 C C . SER A 1 94 ? 5.878 -0.356 -5.089 1.00 86.88 94 SER A C 1
ATOM 800 O O . SER A 1 94 ? 6.435 -0.039 -6.138 1.00 86.88 94 SER A O 1
ATOM 802 N N . LYS A 1 95 ? 6.329 -1.342 -4.306 1.00 88.19 95 LYS A N 1
ATOM 803 C CA . LYS A 1 95 ? 7.574 -2.070 -4.555 1.00 88.19 95 LYS A CA 1
ATOM 804 C C . LYS A 1 95 ? 7.523 -2.845 -5.863 1.00 88.19 95 LYS A C 1
ATOM 806 O O . LYS A 1 95 ? 8.419 -2.685 -6.681 1.00 88.19 95 LYS A O 1
ATOM 811 N N . ASN A 1 96 ? 6.452 -3.594 -6.123 1.00 87.44 96 ASN A N 1
ATOM 812 C CA . ASN A 1 96 ? 6.290 -4.329 -7.380 1.00 87.44 96 ASN A CA 1
ATOM 813 C C . ASN A 1 96 ? 6.265 -3.387 -8.603 1.00 87.44 96 ASN A C 1
ATOM 815 O O . ASN A 1 96 ? 6.736 -3.739 -9.680 1.00 87.44 96 ASN A O 1
ATOM 819 N N . ARG A 1 97 ? 5.771 -2.149 -8.456 1.00 84.50 97 ARG A N 1
ATOM 820 C CA . ARG A 1 97 ? 5.809 -1.151 -9.539 1.00 84.50 97 ARG A CA 1
ATOM 821 C C . ARG A 1 97 ? 7.202 -0.593 -9.828 1.00 84.50 97 ARG A C 1
ATOM 823 O O . ARG A 1 97 ? 7.432 -0.235 -10.984 1.00 84.50 97 ARG A O 1
ATOM 830 N N . GLU A 1 98 ? 8.072 -0.517 -8.820 1.00 86.75 98 GLU A N 1
ATOM 831 C CA . GLU A 1 98 ? 9.457 -0.029 -8.927 1.00 86.75 98 GLU A CA 1
ATOM 832 C C . GLU A 1 98 ? 10.357 -0.992 -9.722 1.00 86.75 98 GLU A C 1
ATOM 834 O O . GLU A 1 98 ? 11.299 -0.539 -10.372 1.00 86.75 98 GLU A O 1
ATOM 839 N N . TYR A 1 99 ? 10.064 -2.298 -9.713 1.00 83.19 99 TYR A N 1
ATOM 840 C CA . TYR A 1 99 ? 10.867 -3.286 -10.438 1.00 83.19 99 TYR A CA 1
ATOM 841 C C . TYR A 1 99 ? 10.743 -3.158 -11.968 1.00 83.19 99 TYR A C 1
ATOM 843 O O . TYR A 1 99 ? 9.691 -2.755 -12.480 1.00 83.19 99 TYR A O 1
ATOM 851 N N . PRO A 1 100 ? 11.790 -3.538 -12.731 1.00 81.56 100 PRO A N 1
ATOM 852 C CA . PRO A 1 100 ? 11.709 -3.682 -14.181 1.00 81.56 100 PRO A CA 1
ATOM 853 C C . PRO A 1 100 ? 10.615 -4.670 -14.578 1.00 81.56 100 PRO A C 1
ATOM 855 O O . PRO A 1 100 ? 10.345 -5.634 -13.866 1.00 81.56 100 PRO A O 1
ATOM 858 N N . ALA A 1 101 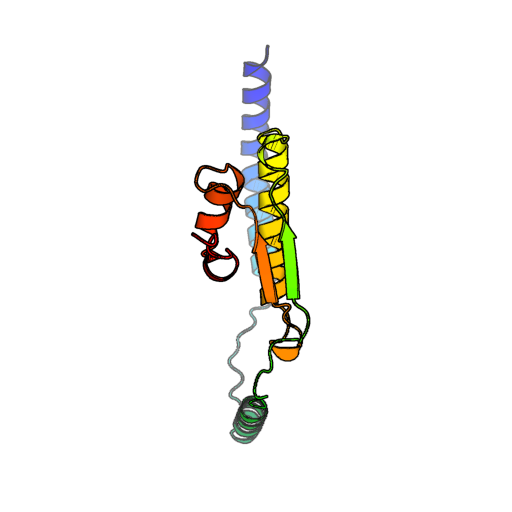? 9.983 -4.440 -15.727 1.00 75.62 101 ALA A N 1
ATOM 859 C CA . ALA A 1 101 ? 8.782 -5.170 -16.114 1.00 75.62 101 ALA A CA 1
ATOM 860 C C . ALA A 1 101 ? 9.005 -6.689 -16.315 1.00 75.62 101 ALA A C 1
ATOM 862 O O . ALA A 1 101 ? 8.091 -7.467 -16.055 1.00 75.62 101 ALA A O 1
ATOM 863 N N . GLU A 1 102 ? 10.230 -7.101 -16.653 1.00 76.44 102 GLU A N 1
ATOM 864 C CA . GLU A 1 102 ? 10.691 -8.503 -16.720 1.00 76.44 102 GLU A CA 1
ATOM 865 C C . GLU A 1 102 ? 10.659 -9.229 -15.365 1.00 76.44 102 GLU A C 1
ATOM 867 O O . GLU A 1 102 ? 10.506 -10.446 -15.301 1.00 76.44 102 GLU A O 1
ATOM 872 N N . HIS A 1 103 ? 10.783 -8.482 -14.268 1.00 78.75 103 HIS A N 1
ATOM 873 C CA . HIS A 1 103 ? 10.842 -9.018 -12.907 1.00 78.75 103 HIS A CA 1
ATOM 874 C C . HIS A 1 103 ? 9.589 -8.701 -12.088 1.00 78.75 103 HIS A C 1
ATOM 876 O O . HIS A 1 103 ? 9.534 -9.014 -10.900 1.00 78.75 103 HIS A O 1
ATOM 882 N N . LYS A 1 104 ? 8.574 -8.079 -12.700 1.00 84.25 104 LYS A N 1
ATOM 883 C CA . LYS A 1 104 ? 7.307 -7.818 -12.017 1.00 84.25 104 LYS A CA 1
ATOM 884 C C . LYS A 1 104 ? 6.563 -9.119 -11.789 1.00 84.25 104 LYS A C 1
ATOM 886 O O . LYS A 1 104 ? 6.269 -9.845 -12.738 1.00 84.25 104 LYS A O 1
ATOM 891 N N . ALA A 1 105 ? 6.200 -9.360 -10.536 1.00 85.06 105 ALA A N 1
ATOM 892 C CA . ALA A 1 105 ? 5.299 -10.444 -10.192 1.00 85.06 105 ALA A CA 1
ATOM 893 C C . ALA A 1 105 ? 3.869 -10.082 -10.614 1.00 85.06 105 ALA A C 1
ATOM 895 O O . ALA A 1 105 ? 3.420 -8.941 -10.432 1.00 85.06 105 ALA A O 1
ATOM 896 N N . LYS A 1 106 ? 3.126 -11.061 -11.133 1.00 86.12 106 LYS A N 1
ATOM 897 C CA . LYS A 1 106 ? 1.676 -10.937 -11.321 1.00 86.12 106 LYS A CA 1
ATOM 898 C C . LYS A 1 106 ? 1.015 -11.129 -9.961 1.00 86.12 106 LYS A C 1
ATOM 900 O O . LYS A 1 106 ? 0.901 -12.249 -9.484 1.00 86.12 106 LYS A O 1
ATOM 905 N N . MET A 1 107 ? 0.640 -10.037 -9.307 1.00 86.94 107 MET A N 1
ATOM 906 C CA . MET A 1 107 ? 0.025 -10.094 -7.980 1.00 86.94 107 MET A CA 1
ATOM 907 C C . MET A 1 107 ? -1.496 -10.131 -8.100 1.00 86.94 107 MET A C 1
ATOM 909 O O . MET A 1 107 ? -2.077 -9.354 -8.860 1.00 86.94 107 MET A O 1
ATOM 913 N N . ARG A 1 108 ? -2.123 -11.049 -7.365 1.00 88.25 108 ARG A N 1
ATOM 914 C CA . ARG A 1 108 ? -3.571 -11.250 -7.311 1.00 88.25 108 ARG A CA 1
ATOM 915 C C . ARG A 1 108 ? -4.022 -11.337 -5.860 1.00 88.25 108 ARG A C 1
ATOM 917 O O . ARG A 1 108 ? -3.365 -11.987 -5.056 1.00 88.25 108 ARG A O 1
ATOM 924 N N . ILE A 1 109 ? -5.135 -10.692 -5.547 1.00 88.81 109 ILE A N 1
ATOM 925 C CA . ILE A 1 109 ? -5.801 -10.770 -4.248 1.00 88.81 109 ILE A CA 1
ATOM 926 C C . ILE A 1 109 ? -7.083 -11.577 -4.446 1.00 88.81 109 ILE A C 1
ATOM 928 O O . ILE A 1 109 ? -7.867 -11.270 -5.350 1.00 88.81 109 ILE A O 1
ATOM 932 N N . THR A 1 110 ? -7.257 -12.620 -3.640 1.00 89.12 110 THR A N 1
ATOM 933 C CA . THR A 1 110 ? -8.408 -13.535 -3.670 1.00 89.12 110 THR A CA 1
ATOM 934 C C . THR A 1 110 ? -9.198 -13.446 -2.370 1.00 89.12 110 THR A C 1
ATOM 936 O O . THR A 1 110 ? -8.707 -12.905 -1.381 1.00 89.12 110 THR A O 1
ATOM 939 N N . SER A 1 111 ? -10.435 -13.950 -2.391 1.00 87.06 111 SER A N 1
ATOM 940 C CA . SER A 1 111 ? -11.318 -14.018 -1.211 1.00 87.06 111 SER A CA 1
ATOM 941 C C . SER A 1 111 ? -11.549 -12.660 -0.537 1.00 87.06 111 SER A C 1
ATOM 943 O O . SER A 1 111 ? -11.782 -12.568 0.664 1.00 87.06 111 SER A O 1
ATOM 945 N N . LEU A 1 112 ? -11.468 -11.580 -1.321 1.00 82.12 112 LEU A N 1
ATOM 946 C CA . LEU A 1 112 ? -11.693 -10.230 -0.835 1.00 82.12 112 LEU A CA 1
ATOM 947 C C . LEU A 1 112 ? -13.197 -9.994 -0.708 1.00 82.12 112 LEU A C 1
ATOM 949 O O . LEU A 1 112 ? -13.928 -10.035 -1.700 1.00 82.12 112 LEU A O 1
ATOM 953 N N . GLN A 1 113 ? -13.659 -9.725 0.507 1.00 80.69 113 GLN A N 1
ATOM 954 C CA . GLN A 1 113 ? -15.067 -9.443 0.748 1.00 80.69 113 GLN A CA 1
ATOM 955 C C . GLN A 1 113 ? -15.432 -8.089 0.121 1.00 80.69 113 GLN A C 1
ATOM 957 O O . GLN A 1 113 ? -14.729 -7.091 0.298 1.00 80.69 113 GLN A O 1
ATOM 962 N N . SER A 1 114 ? -16.551 -8.021 -0.605 1.00 68.56 114 SER A N 1
ATOM 963 C CA . SER A 1 114 ? -16.976 -6.797 -1.308 1.00 68.56 114 SER A CA 1
ATOM 964 C C . SER A 1 114 ? -17.220 -5.625 -0.347 1.00 68.56 114 SER A C 1
ATOM 966 O O . SER A 1 114 ? -16.856 -4.490 -0.653 1.00 68.56 114 SER A O 1
ATOM 968 N N . ALA A 1 115 ? -17.738 -5.916 0.849 1.00 68.31 115 ALA A N 1
ATOM 969 C CA . ALA A 1 115 ? -17.899 -4.976 1.962 1.00 68.31 115 ALA A CA 1
ATOM 970 C C . ALA A 1 115 ? -16.731 -5.010 2.974 1.00 68.31 115 ALA A C 1
ATOM 972 O O . ALA A 1 115 ? -16.850 -4.487 4.082 1.00 68.31 115 ALA A O 1
ATOM 973 N N . GLY A 1 116 ? -15.611 -5.643 2.613 1.00 71.44 116 GLY A N 1
ATOM 974 C CA . GLY A 1 116 ? -14.446 -5.814 3.471 1.00 71.44 116 GLY A CA 1
ATOM 975 C C . GLY A 1 116 ? -13.759 -4.494 3.822 1.00 71.44 116 GLY A C 1
ATOM 976 O O . GLY A 1 116 ? -13.618 -3.583 2.996 1.00 71.44 116 GLY A O 1
ATOM 977 N N . LYS A 1 117 ? -13.269 -4.414 5.061 1.00 79.94 117 LYS A N 1
ATOM 978 C CA . LYS A 1 117 ? -12.407 -3.334 5.553 1.00 79.94 117 LYS A CA 1
ATOM 979 C C . LYS A 1 117 ? -11.191 -3.186 4.636 1.00 79.94 117 LYS A C 1
ATOM 981 O O . LYS A 1 117 ? -10.897 -2.073 4.210 1.00 79.94 117 LYS A O 1
ATOM 986 N N . ILE A 1 118 ? -10.535 -4.286 4.264 1.00 82.75 118 ILE A N 1
ATOM 987 C CA . ILE A 1 118 ? -9.371 -4.312 3.365 1.00 82.75 118 ILE A CA 1
ATOM 988 C C . ILE A 1 118 ? -9.745 -3.794 1.969 1.00 82.75 118 ILE A C 1
ATOM 990 O O . ILE A 1 118 ? -9.003 -2.987 1.409 1.00 82.75 118 ILE A O 1
ATOM 994 N N . ASN A 1 119 ? -10.909 -4.176 1.429 1.00 79.25 119 ASN A N 1
ATOM 995 C CA . ASN A 1 119 ? -11.353 -3.738 0.100 1.00 79.25 119 ASN A CA 1
ATOM 996 C C . ASN A 1 119 ? -11.486 -2.211 0.011 1.00 79.25 119 ASN A C 1
ATOM 998 O O . ASN A 1 119 ? -10.963 -1.586 -0.914 1.00 79.25 119 ASN A O 1
ATOM 1002 N N . SER A 1 120 ? -12.094 -1.596 1.031 1.00 76.69 120 SER A N 1
ATOM 1003 C CA . SER A 1 120 ? -12.220 -0.135 1.104 1.00 76.69 120 SER A CA 1
ATOM 1004 C C . SER A 1 120 ? -10.861 0.579 1.051 1.00 76.69 120 SER A C 1
ATOM 1006 O O . SER A 1 120 ? -10.718 1.594 0.373 1.00 76.69 120 SER A O 1
ATOM 1008 N N . PHE A 1 121 ? -9.823 0.008 1.671 1.00 74.44 121 PHE A N 1
ATOM 1009 C CA . PHE A 1 121 ? -8.471 0.569 1.643 1.00 74.44 121 PHE A CA 1
ATOM 1010 C C . PHE A 1 121 ? -7.722 0.316 0.328 1.00 74.44 121 PHE A C 1
ATOM 1012 O O . PHE A 1 121 ? -6.776 1.054 0.018 1.00 74.44 121 PHE A O 1
ATOM 1019 N N . LEU A 1 122 ? -8.086 -0.723 -0.425 1.00 75.50 122 LEU A N 1
ATOM 1020 C CA . LEU A 1 122 ? -7.493 -1.042 -1.726 1.00 75.50 122 LEU A CA 1
ATOM 1021 C C . LEU A 1 122 ? -8.114 -0.224 -2.867 1.00 75.50 122 LEU A C 1
ATOM 1023 O O . LEU A 1 122 ? -7.413 0.080 -3.835 1.00 75.50 122 LEU A O 1
ATOM 1027 N N . ALA A 1 123 ? -9.371 0.207 -2.737 1.00 74.94 123 ALA A N 1
ATOM 1028 C CA . ALA A 1 123 ? -10.014 1.101 -3.702 1.00 74.94 123 ALA A CA 1
ATOM 1029 C C . ALA A 1 123 ? -9.205 2.402 -3.923 1.00 74.94 123 ALA A C 1
ATOM 1031 O O . ALA A 1 123 ? -9.053 2.866 -5.053 1.00 74.94 123 ALA A O 1
ATOM 1032 N N . ASP A 1 124 ? -8.569 2.927 -2.870 1.00 70.94 124 ASP A N 1
ATOM 1033 C CA . ASP A 1 124 ? -7.746 4.147 -2.923 1.00 70.94 124 ASP A CA 1
ATOM 1034 C C . ASP A 1 124 ? -6.536 4.059 -3.869 1.00 70.94 124 ASP A C 1
ATOM 1036 O O . ASP A 1 124 ? -6.095 5.065 -4.429 1.00 70.94 124 ASP A O 1
ATOM 1040 N N . ILE A 1 125 ? -5.942 2.872 -4.026 1.00 69.31 125 ILE A N 1
ATOM 1041 C CA . ILE A 1 125 ? -4.678 2.692 -4.765 1.00 69.31 125 ILE A CA 1
ATOM 1042 C C . ILE A 1 125 ? -4.884 2.386 -6.251 1.00 69.31 125 ILE A C 1
ATOM 1044 O O . ILE A 1 125 ? -3.897 2.160 -6.960 1.00 69.31 125 ILE A O 1
ATOM 1048 N N . ARG A 1 126 ? -6.139 2.409 -6.740 1.00 68.50 126 ARG A N 1
ATOM 1049 C CA . ARG A 1 126 ? -6.514 1.964 -8.098 1.00 68.50 126 ARG A CA 1
ATOM 1050 C C . ARG A 1 126 ? -5.874 0.613 -8.435 1.00 68.50 126 ARG A C 1
ATOM 1052 O O . ARG A 1 126 ? -5.435 0.369 -9.558 1.00 68.50 126 ARG A O 1
ATOM 1059 N N . ALA A 1 127 ? -5.778 -0.262 -7.434 1.00 66.31 127 ALA A N 1
ATOM 1060 C CA . ALA A 1 127 ? -5.235 -1.609 -7.569 1.00 66.31 127 ALA A CA 1
ATOM 1061 C C . ALA A 1 127 ? -6.291 -2.579 -8.131 1.00 66.31 127 ALA A C 1
ATOM 1063 O O . ALA A 1 127 ? -6.235 -3.774 -7.868 1.00 66.31 127 ALA A O 1
ATOM 1064 N N . GLU A 1 128 ? -7.237 -2.075 -8.927 1.00 67.62 128 GLU A N 1
ATOM 1065 C CA . GLU A 1 128 ? -8.333 -2.836 -9.541 1.00 67.62 128 GLU A CA 1
ATOM 1066 C C . GLU A 1 128 ? -7.798 -4.036 -10.333 1.00 67.62 128 GLU A C 1
ATOM 1068 O O . GLU A 1 128 ? -8.358 -5.123 -10.294 1.00 67.62 128 GLU A O 1
ATOM 1073 N N . ASN A 1 129 ? -6.620 -3.881 -10.944 1.00 69.31 129 ASN A N 1
ATOM 1074 C CA . ASN A 1 129 ? -5.942 -4.944 -11.687 1.00 69.31 129 ASN A CA 1
ATOM 1075 C C . ASN A 1 129 ? -5.409 -6.095 -10.809 1.00 69.31 129 ASN A C 1
ATOM 1077 O O . ASN A 1 129 ? -5.015 -7.132 -11.344 1.00 69.31 129 ASN A O 1
ATOM 1081 N N . TRP A 1 130 ? -5.335 -5.920 -9.486 1.00 74.81 130 TRP A N 1
ATOM 1082 C CA . TRP A 1 130 ? -4.908 -6.959 -8.540 1.00 74.81 130 TRP A CA 1
ATOM 1083 C C . TRP A 1 130 ? -6.082 -7.750 -7.977 1.00 74.81 130 TRP A C 1
ATOM 1085 O O . TRP A 1 130 ? -5.883 -8.880 -7.544 1.00 74.81 130 TRP A O 1
ATOM 1095 N N . ILE A 1 131 ? -7.288 -7.189 -7.990 1.00 67.56 131 ILE A N 1
ATOM 1096 C CA . ILE A 1 131 ? -8.473 -7.872 -7.478 1.00 67.56 131 ILE A CA 1
ATOM 1097 C C . ILE A 1 131 ? -8.847 -8.958 -8.487 1.00 67.56 131 ILE A C 1
ATOM 1099 O O . ILE A 1 131 ? -9.052 -8.679 -9.671 1.00 67.56 131 ILE A O 1
ATOM 1103 N N . CYS A 1 132 ? -8.871 -10.215 -8.045 1.00 65.00 132 CYS A N 1
ATOM 1104 C CA . CYS A 1 132 ? -9.412 -11.285 -8.870 1.00 65.00 132 CYS A CA 1
ATOM 1105 C C . CYS A 1 132 ? -10.944 -11.158 -8.845 1.00 65.00 132 CYS A C 1
ATOM 1107 O O . CYS A 1 132 ? -11.504 -11.136 -7.746 1.00 65.00 132 CYS A O 1
ATOM 1109 N N . PRO A 1 133 ? -11.634 -11.041 -9.995 1.00 58.16 133 PRO A N 1
ATOM 1110 C CA . PRO A 1 133 ? -13.090 -11.040 -9.997 1.00 58.16 133 PRO A CA 1
ATOM 1111 C C . PRO A 1 133 ? -13.570 -12.355 -9.382 1.00 58.16 133 PRO A C 1
ATOM 1113 O O . PRO A 1 133 ? 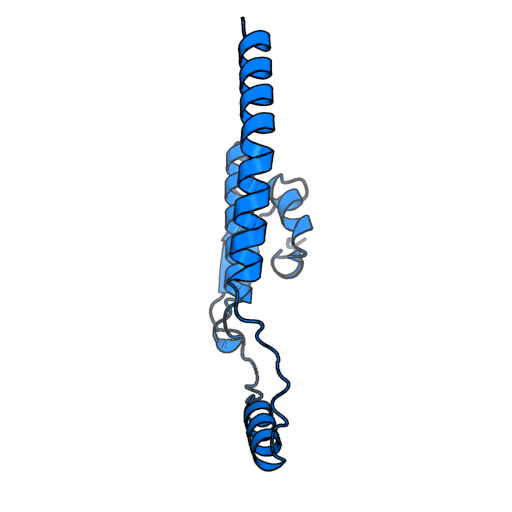-13.138 -13.431 -9.801 1.00 58.16 133 PRO A O 1
ATOM 1116 N N . SER A 1 134 ? -14.420 -12.264 -8.359 1.00 55.00 134 SER A N 1
ATOM 1117 C CA . SER A 1 134 ? -15.052 -13.435 -7.760 1.00 55.00 134 SER A CA 1
ATOM 1118 C C . SER A 1 134 ? -15.804 -14.186 -8.853 1.00 55.00 134 SER A C 1
ATOM 1120 O O . SER A 1 134 ? -16.654 -13.600 -9.530 1.00 55.00 134 SER A O 1
ATOM 1122 N N . SER A 1 135 ? -15.456 -15.459 -9.045 1.00 48.84 135 SER A N 1
ATOM 1123 C CA . SER A 1 135 ? -16.204 -16.379 -9.896 1.00 48.84 135 SER A CA 1
ATOM 1124 C C . SER A 1 135 ? -17.653 -16.361 -9.420 1.00 48.84 135 SER A C 1
ATOM 1126 O O . SER A 1 135 ? -17.910 -16.654 -8.254 1.00 48.84 135 SER A O 1
ATOM 1128 N N . SER A 1 136 ? -18.553 -15.894 -10.284 1.00 35.31 136 SER A N 1
ATOM 1129 C CA . SER A 1 136 ? -19.998 -15.935 -10.045 1.00 35.31 136 SER A CA 1
ATOM 1130 C C . SER A 1 136 ? -20.502 -17.370 -10.062 1.00 35.31 136 SER A C 1
ATOM 1132 O O . SER A 1 136 ? -19.913 -18.170 -10.826 1.00 35.31 136 SER A O 1
#